Protein AF-A0A940MCJ1-F1 (afdb_monomer)

Nearest PDB structures (foldseek):
  5ffp-assembly1_B  TM=5.980E-01  e=5.847E-03  Burkholderia dolosa AU0158
  4khb-assembly4_G  TM=4.550E-01  e=3.648E-01  Thermochaetoides thermophila DSM 1495
  4khb-assembly3_E  TM=4.383E-01  e=4.389E-01  Thermochaetoides thermophila DSM 1495
  8wen-assembly2_A  TM=4.263E-01  e=2.183E+00  Bacteroides fragilis
  7c4x-assembly1_A-2  TM=3.275E-01  e=3.803E+00  Paenisporosarcina sp.

Secondary structure (DSSP, 8-state):
-HHHHHHHHHHHHHHHHHHTT--PPPSSTT--HHHHHHHHHTTTT-TT--HHHHHHHHHHEE----GGGTTEEEEEEEETTEEEEEEEE--HHHHHH-GGGTT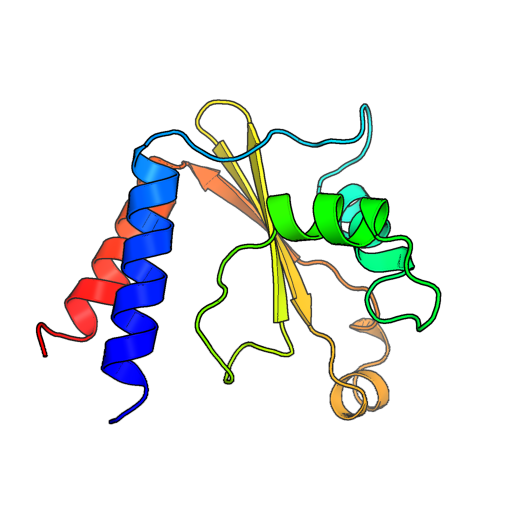--EEEEEEHHHHHHHHHHHHHHT---

Solvent-accessible surface area (backbone atoms only — not comparable to full-atom values): 7414 Å² total; per-residue (Å²): 114,89,60,57,59,53,32,34,48,44,38,45,55,51,28,54,46,48,72,73,67,55,56,55,53,78,91,53,89,94,54,53,71,60,59,46,51,53,60,52,49,72,51,65,88,45,98,79,47,50,68,67,54,54,54,56,38,59,72,31,54,44,85,78,53,49,81,92,44,65,50,44,52,34,38,45,27,29,58,88,68,32,32,42,37,35,38,32,66,61,49,73,72,57,34,71,80,37,60,84,49,61,86,42,63,51,75,47,78,46,48,47,69,59,54,35,52,50,33,51,51,54,33,57,76,70,54,90,120

pLDDT: mean 90.4, std 7.12, range [55.59, 97.62]

Organism: NCBI:txid2798581

Mean predicted aligned error: 4.51 Å

Sequence (129 aa):
MAFASQFRRDVLDTADWLRSGQGPPLPFAGLSAEATHQRLLRRAGDDDEPEADYQLRSRFRVLLWGPTTDNVTAHLFRQEERLVITLSFWRREHMLNHPGDAGAVLTVETPAKEFVGILEGIAASLGSS

Radius of gyration: 15.5 Å; Cα contacts (8 Å, |Δi|>4): 161; chains: 1; bounding box: 38×29×44 Å

Foldseek 3Di:
DVLLVLLLVQLVVLLVCLVVVDFAAQPDPPDDPLRSLCVLCVCPPPPPQPPVSVVVSVSQFGPPSDDVCPQKTWGWHDDPQKIKIKIAGHDPVVCVVVVVSVSDIDIDMDGSVVSSVVSVVSSVVSPDD

St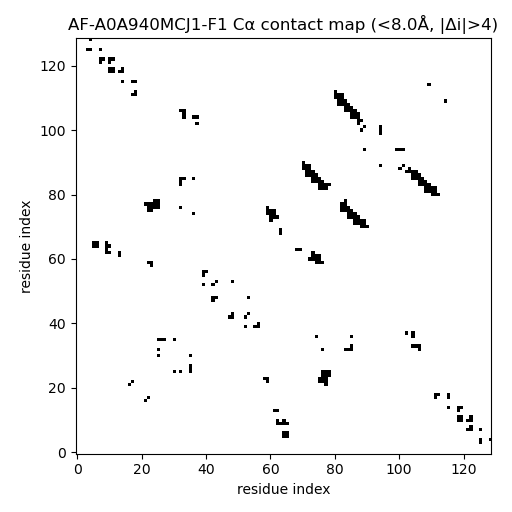ructure (mmCIF, N/CA/C/O backbone):
data_AF-A0A940MCJ1-F1
#
_entry.id   AF-A0A940MCJ1-F1
#
loop_
_atom_site.group_PDB
_atom_site.id
_atom_site.type_symbol
_atom_site.label_atom_id
_atom_site.label_alt_id
_atom_site.label_comp_id
_atom_site.label_asym_id
_atom_site.label_entity_id
_atom_site.label_seq_id
_atom_site.pdbx_PDB_ins_code
_atom_site.Cartn_x
_atom_site.Cartn_y
_atom_site.Cartn_z
_atom_site.occupancy
_atom_site.B_iso_or_equiv
_atom_site.auth_seq_id
_atom_site.auth_comp_id
_atom_site.auth_asym_id
_atom_site.auth_atom_id
_atom_site.pdbx_PDB_model_num
ATOM 1 N N . MET A 1 1 ? 2.615 3.828 25.828 1.00 55.59 1 MET A N 1
ATOM 2 C CA . MET A 1 1 ? 3.684 3.660 24.816 1.00 55.59 1 MET A CA 1
ATOM 3 C C . MET A 1 1 ? 3.558 4.785 23.801 1.00 55.59 1 MET A C 1
ATOM 5 O O . MET A 1 1 ? 2.500 4.886 23.197 1.00 55.59 1 MET A O 1
ATOM 9 N N . ALA A 1 2 ? 4.576 5.633 23.628 1.00 67.56 2 ALA A N 1
ATOM 10 C CA . ALA A 1 2 ? 4.464 6.858 22.818 1.00 67.56 2 ALA A CA 1
ATOM 11 C C . ALA A 1 2 ? 4.065 6.612 21.344 1.00 67.56 2 ALA A C 1
ATOM 13 O O . ALA A 1 2 ? 3.394 7.443 20.743 1.00 67.56 2 ALA A O 1
ATOM 14 N N . PHE A 1 3 ? 4.414 5.449 20.784 1.00 76.75 3 PHE A N 1
ATOM 15 C CA . PHE A 1 3 ? 4.159 5.125 19.376 1.00 76.75 3 PHE A CA 1
ATOM 16 C C . PHE A 1 3 ? 2.779 4.513 19.100 1.00 76.75 3 PHE A C 1
ATOM 18 O O . PHE A 1 3 ? 2.321 4.567 17.966 1.00 76.75 3 PHE A O 1
ATOM 25 N N . ALA A 1 4 ? 2.084 3.980 20.113 1.00 83.38 4 ALA A N 1
ATOM 26 C CA . ALA A 1 4 ? 0.801 3.298 19.911 1.00 83.38 4 ALA A CA 1
ATOM 27 C C . ALA A 1 4 ? -0.306 4.266 19.460 1.00 83.38 4 ALA A C 1
ATOM 29 O O . ALA A 1 4 ? -1.060 3.960 18.541 1.00 83.38 4 ALA A O 1
ATOM 30 N N . SER A 1 5 ? -0.365 5.461 20.056 1.00 87.00 5 SER A N 1
ATOM 31 C CA . SER A 1 5 ? -1.338 6.486 19.665 1.00 87.00 5 SER A CA 1
ATOM 32 C C . SER A 1 5 ? -1.074 7.035 18.261 1.00 87.00 5 SER A C 1
ATOM 34 O O . SER A 1 5 ? -2.027 7.307 17.539 1.00 87.00 5 SER A O 1
ATOM 36 N N . GLN A 1 6 ? 0.196 7.193 17.863 1.00 87.06 6 GLN A N 1
ATOM 37 C CA . GLN A 1 6 ? 0.554 7.623 16.504 1.00 87.06 6 GLN A CA 1
ATOM 38 C C . GLN A 1 6 ? 0.189 6.551 15.481 1.00 87.06 6 GLN A C 1
ATOM 40 O O . GLN A 1 6 ? -0.570 6.829 14.563 1.00 87.06 6 GLN A O 1
ATOM 45 N N . PHE A 1 7 ? 0.628 5.315 15.720 1.00 88.44 7 PHE A N 1
ATOM 46 C CA . PHE A 1 7 ? 0.308 4.169 14.878 1.00 88.44 7 PHE A CA 1
ATOM 47 C C . PHE A 1 7 ? -1.206 4.016 14.678 1.00 88.44 7 PHE A C 1
ATOM 49 O O . PHE A 1 7 ? -1.678 3.868 13.555 1.00 88.44 7 PHE A O 1
ATOM 56 N N . ARG A 1 8 ? -1.994 4.138 15.756 1.00 90.62 8 ARG A N 1
ATOM 57 C CA . ARG A 1 8 ? -3.458 4.104 15.679 1.00 90.62 8 ARG A CA 1
ATOM 58 C C . ARG A 1 8 ? -4.023 5.191 14.761 1.00 90.62 8 ARG A C 1
ATOM 60 O O . ARG A 1 8 ? -4.937 4.899 13.995 1.00 90.62 8 ARG A O 1
ATOM 67 N N . ARG A 1 9 ? -3.526 6.429 14.861 1.00 90.94 9 ARG A N 1
ATOM 68 C CA . ARG A 1 9 ? -3.956 7.530 13.983 1.00 90.94 9 ARG A CA 1
ATOM 69 C C . ARG A 1 9 ? -3.629 7.224 12.527 1.00 90.94 9 ARG A C 1
ATOM 71 O O . ARG A 1 9 ? -4.536 7.259 11.711 1.00 90.94 9 ARG A O 1
ATOM 78 N N . ASP A 1 10 ? -2.401 6.806 12.231 1.00 90.75 10 ASP A N 1
ATOM 79 C CA . ASP A 1 10 ? -1.977 6.519 10.854 1.00 90.75 10 ASP A CA 1
ATOM 80 C C . ASP A 1 10 ? -2.786 5.368 10.223 1.00 90.75 10 ASP A C 1
ATOM 82 O O . ASP A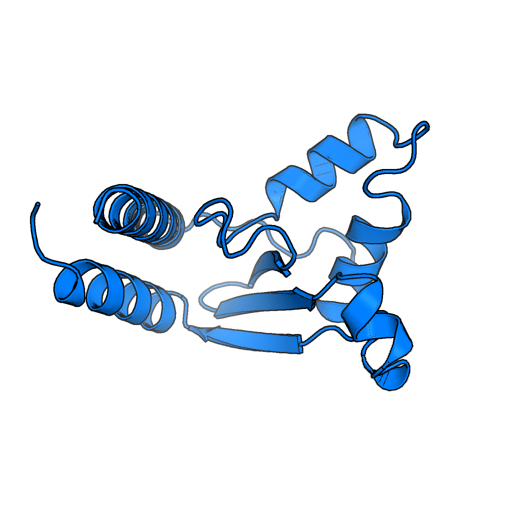 1 10 ? -3.110 5.384 9.031 1.00 90.75 10 ASP A O 1
ATOM 86 N N . VAL A 1 11 ? -3.155 4.365 11.029 1.00 93.06 11 VAL A N 1
ATOM 87 C CA . VAL A 1 11 ? -4.053 3.275 10.617 1.00 93.06 11 VAL A CA 1
ATOM 88 C C . VAL A 1 11 ? -5.458 3.798 10.304 1.00 93.06 11 VAL A C 1
ATOM 90 O O . VAL A 1 11 ? -6.019 3.429 9.271 1.00 93.06 11 VAL A O 1
ATOM 93 N N . LEU A 1 12 ? -6.023 4.661 11.156 1.00 94.25 12 LEU A N 1
ATOM 94 C CA . LEU A 1 12 ? -7.345 5.257 10.931 1.00 94.25 12 LEU A CA 1
ATOM 95 C C . LEU A 1 12 ? -7.361 6.181 9.711 1.00 94.25 12 LEU A C 1
ATOM 97 O O . LEU A 1 12 ? -8.265 6.061 8.891 1.00 94.25 12 LEU A O 1
ATOM 101 N N . ASP A 1 13 ? -6.338 7.015 9.533 1.00 92.81 13 ASP A N 1
ATOM 102 C CA . ASP A 1 13 ? -6.209 7.896 8.368 1.00 92.81 13 ASP A CA 1
ATOM 103 C C . ASP A 1 13 ? -6.151 7.076 7.069 1.00 92.81 13 ASP A C 1
ATOM 105 O O . ASP A 1 13 ? -6.809 7.400 6.076 1.00 92.81 13 ASP A O 1
ATOM 109 N N . THR A 1 14 ? -5.428 5.948 7.091 1.00 93.06 14 THR A N 1
ATOM 110 C CA . THR A 1 14 ? -5.403 4.996 5.970 1.00 93.06 14 THR A CA 1
ATOM 111 C C . THR A 1 14 ? -6.795 4.404 5.710 1.00 93.06 14 THR A C 1
ATOM 113 O O . THR A 1 14 ? -7.222 4.310 4.556 1.00 93.06 14 THR A O 1
ATOM 116 N N . ALA A 1 15 ? -7.519 4.006 6.762 1.00 94.81 15 ALA A N 1
ATOM 117 C CA . ALA A 1 15 ? -8.856 3.426 6.646 1.00 94.81 15 ALA A CA 1
ATOM 118 C C . ALA A 1 15 ? -9.876 4.431 6.088 1.00 94.81 15 ALA A C 1
ATOM 120 O O . ALA A 1 15 ? -10.643 4.089 5.187 1.00 94.81 15 ALA A O 1
ATOM 121 N N . ASP A 1 16 ? -9.855 5.671 6.575 1.00 94.69 16 ASP A N 1
ATOM 122 C CA . ASP A 1 16 ? -10.744 6.748 6.138 1.00 94.69 16 ASP A CA 1
ATOM 123 C C . ASP A 1 16 ? -10.498 7.111 4.671 1.00 94.69 16 ASP A C 1
ATOM 125 O O . ASP A 1 16 ? -11.446 7.214 3.883 1.00 94.69 16 ASP A O 1
ATOM 129 N N . TRP A 1 17 ? -9.225 7.208 4.271 1.00 93.06 17 TRP A N 1
ATOM 130 C CA . TRP A 1 17 ? -8.841 7.410 2.877 1.00 93.06 17 TRP A CA 1
ATOM 131 C C . TRP A 1 17 ? -9.410 6.304 1.978 1.00 93.06 17 TRP A C 1
ATOM 133 O O . TRP A 1 17 ? -10.103 6.595 1.000 1.00 93.06 17 TRP A O 1
ATOM 143 N N . LEU A 1 18 ? -9.239 5.033 2.347 1.00 93.00 18 LEU A N 1
ATOM 144 C CA . LEU A 1 18 ? -9.775 3.908 1.575 1.00 93.00 18 LEU A CA 1
ATOM 145 C C . LEU A 1 18 ? -11.304 3.861 1.548 1.00 93.00 18 LEU A C 1
ATOM 147 O O . LEU A 1 18 ? -11.882 3.548 0.502 1.00 93.00 18 LEU A O 1
ATOM 151 N N . ARG A 1 19 ? -11.962 4.179 2.668 1.00 93.62 19 ARG A N 1
ATOM 152 C CA . ARG A 1 19 ? -13.428 4.202 2.779 1.00 93.62 19 ARG A CA 1
ATOM 153 C C . ARG A 1 19 ? -14.043 5.271 1.880 1.00 93.62 19 ARG A C 1
ATOM 155 O O . ARG A 1 19 ? -15.121 5.056 1.338 1.00 93.62 19 ARG A O 1
ATOM 162 N N . SER A 1 20 ? -13.338 6.381 1.665 1.00 92.25 20 SER A N 1
ATOM 163 C CA . SER A 1 20 ? -13.759 7.440 0.738 1.00 92.25 20 SER A CA 1
ATOM 164 C C . SER A 1 20 ? -13.641 7.064 -0.751 1.00 92.25 20 SER A C 1
ATOM 166 O O . SER A 1 20 ? -13.907 7.892 -1.619 1.00 92.25 20 SER A O 1
ATOM 168 N N . GLY A 1 21 ? -13.245 5.823 -1.064 1.00 89.38 21 GLY A N 1
ATOM 169 C CA . GLY A 1 21 ? -13.078 5.335 -2.435 1.00 89.38 21 GLY A CA 1
ATOM 170 C C . GLY A 1 21 ? -11.765 5.767 -3.087 1.00 89.38 21 GLY A C 1
ATOM 171 O O . GLY A 1 21 ? -11.550 5.493 -4.265 1.00 89.38 21 GLY A O 1
ATOM 172 N N . GLN A 1 22 ? -10.871 6.415 -2.335 1.00 88.50 22 GLN A N 1
ATOM 173 C CA . GLN A 1 22 ? -9.554 6.785 -2.834 1.00 88.50 22 GLN A CA 1
ATOM 174 C C . GLN A 1 22 ? -8.668 5.547 -3.036 1.00 88.50 22 GLN A C 1
ATOM 176 O O . GLN A 1 22 ? -8.937 4.447 -2.533 1.00 88.50 22 GLN A O 1
ATOM 181 N N . GLY A 1 23 ? -7.623 5.739 -3.835 1.00 87.25 23 GLY A N 1
ATOM 182 C CA . GLY A 1 23 ? -6.773 4.674 -4.352 1.00 87.25 23 GLY A CA 1
ATOM 183 C C . GLY A 1 23 ? -6.596 4.842 -5.855 1.00 87.25 23 GLY A C 1
ATOM 184 O O . GLY A 1 23 ? -7.542 4.591 -6.599 1.00 87.25 23 GLY A O 1
ATOM 185 N N . PRO A 1 24 ? -5.432 5.299 -6.334 1.00 91.62 24 PRO A N 1
ATOM 186 C CA . PRO A 1 24 ? -5.196 5.387 -7.767 1.00 91.62 24 PRO A CA 1
ATOM 187 C C . PRO A 1 24 ? -5.136 3.982 -8.404 1.00 91.62 24 PRO A C 1
ATOM 189 O O . PRO A 1 24 ? -4.676 3.029 -7.763 1.00 91.62 24 PRO A O 1
ATOM 192 N N . PRO A 1 25 ? -5.580 3.827 -9.665 1.00 94.38 25 PRO A N 1
ATOM 193 C CA . PRO A 1 25 ? -5.379 2.593 -10.415 1.00 94.38 25 PRO A CA 1
ATOM 194 C C . PRO A 1 25 ? -3.903 2.416 -10.777 1.00 94.38 25 PRO A C 1
ATOM 196 O O . PRO A 1 25 ? -3.099 3.338 -10.632 1.00 94.38 25 PRO A O 1
ATOM 199 N N . LEU A 1 26 ? -3.541 1.239 -11.294 1.00 94.38 26 LEU A N 1
ATOM 200 C CA . LEU A 1 26 ? -2.187 0.999 -11.795 1.00 94.38 26 LEU A CA 1
ATOM 201 C C . LEU A 1 26 ? -1.788 2.079 -12.827 1.00 94.38 26 LEU A C 1
ATOM 203 O O . LEU A 1 26 ? -2.510 2.280 -13.805 1.00 94.38 26 LEU A O 1
ATOM 207 N N . PRO A 1 27 ? -0.641 2.762 -12.645 1.00 94.12 27 PRO A N 1
ATOM 208 C CA . PRO A 1 27 ? -0.230 3.872 -13.506 1.00 94.12 27 PRO A CA 1
ATOM 209 C C . PRO A 1 27 ? 0.344 3.425 -14.856 1.00 94.12 27 PRO A C 1
ATOM 211 O O . PRO A 1 27 ? 0.496 4.247 -15.758 1.00 94.12 27 PRO A O 1
ATOM 214 N N . PHE A 1 28 ? 0.701 2.147 -15.007 1.00 93.38 28 PHE A N 1
ATOM 215 C CA . PHE A 1 28 ? 1.362 1.628 -16.201 1.00 93.38 28 PHE A CA 1
ATOM 216 C C . PHE A 1 28 ? 0.512 0.539 -16.850 1.00 93.38 28 PHE A C 1
ATOM 218 O O . PHE A 1 28 ? 0.331 -0.543 -16.293 1.00 93.38 28 PHE A O 1
ATOM 225 N N . ALA A 1 29 ? 0.015 0.817 -18.053 1.00 92.19 29 ALA A N 1
ATOM 226 C CA . ALA A 1 29 ? -0.766 -0.146 -18.817 1.00 92.19 29 ALA A CA 1
ATOM 227 C C . ALA A 1 29 ? 0.035 -1.436 -19.078 1.00 92.19 29 ALA A C 1
ATOM 229 O O . ALA A 1 29 ? 1.200 -1.386 -19.474 1.00 92.19 29 ALA A O 1
ATOM 230 N N . GLY A 1 30 ? -0.606 -2.588 -18.860 1.00 92.50 30 GLY A N 1
ATOM 231 C CA . GLY A 1 30 ? -0.040 -3.913 -19.137 1.00 92.50 30 GLY A CA 1
ATOM 232 C C . GLY A 1 30 ? 0.987 -4.425 -18.122 1.00 92.50 30 GLY A C 1
ATOM 233 O O . GLY A 1 30 ? 1.446 -5.555 -18.270 1.00 92.50 30 GLY A O 1
ATOM 234 N N . LEU A 1 31 ? 1.346 -3.646 -17.095 1.00 95.94 31 LEU A N 1
ATOM 235 C CA . LEU A 1 31 ? 2.208 -4.132 -16.017 1.00 95.94 31 LEU A CA 1
ATOM 236 C C . LEU A 1 31 ? 1.392 -4.784 -14.901 1.00 95.94 31 LEU A C 1
ATOM 238 O O . LEU A 1 31 ? 0.323 -4.300 -14.530 1.00 95.94 31 LEU A O 1
ATOM 242 N N . SER A 1 32 ? 1.944 -5.849 -14.315 1.00 95.81 32 SER A N 1
ATOM 243 C CA . SER A 1 32 ? 1.455 -6.379 -13.041 1.00 95.81 32 SER A CA 1
ATOM 244 C C . SER A 1 32 ? 1.697 -5.376 -11.904 1.00 95.81 32 SER A C 1
ATOM 246 O O . SER A 1 32 ? 2.481 -4.426 -12.035 1.00 95.81 32 SER A O 1
ATOM 248 N N . ALA A 1 33 ? 1.044 -5.589 -10.761 1.00 96.31 33 ALA A N 1
ATOM 249 C CA . ALA A 1 33 ? 1.276 -4.775 -9.570 1.00 96.31 33 ALA A CA 1
ATOM 250 C C . ALA A 1 33 ? 2.722 -4.900 -9.063 1.00 96.31 33 ALA A C 1
ATOM 252 O O . ALA A 1 33 ? 3.338 -3.892 -8.727 1.00 96.31 33 ALA A O 1
ATOM 253 N N . GLU A 1 34 ? 3.295 -6.103 -9.101 1.00 96.81 34 GLU A N 1
ATOM 254 C CA . GLU A 1 34 ? 4.706 -6.348 -8.782 1.00 96.81 34 GLU A CA 1
ATOM 255 C C . GLU A 1 34 ? 5.654 -5.577 -9.712 1.00 96.81 34 GLU A C 1
ATOM 257 O O . GLU A 1 34 ? 6.506 -4.820 -9.244 1.00 96.81 34 GLU A O 1
ATOM 262 N N . ALA A 1 35 ? 5.476 -5.693 -11.032 1.00 96.31 35 ALA A N 1
ATOM 263 C CA . ALA A 1 35 ? 6.320 -4.985 -11.994 1.00 96.31 35 ALA A CA 1
ATOM 264 C C . ALA A 1 35 ? 6.168 -3.460 -11.864 1.00 96.31 35 ALA A C 1
ATOM 266 O O . ALA A 1 35 ? 7.133 -2.708 -12.017 1.00 96.31 35 ALA A O 1
ATOM 267 N N . THR A 1 36 ? 4.958 -2.995 -11.544 1.00 96.56 36 THR A N 1
ATOM 268 C CA . THR A 1 36 ? 4.688 -1.591 -11.221 1.00 96.56 36 THR A CA 1
ATOM 269 C C . THR A 1 36 ? 5.437 -1.158 -9.965 1.00 96.56 36 THR A 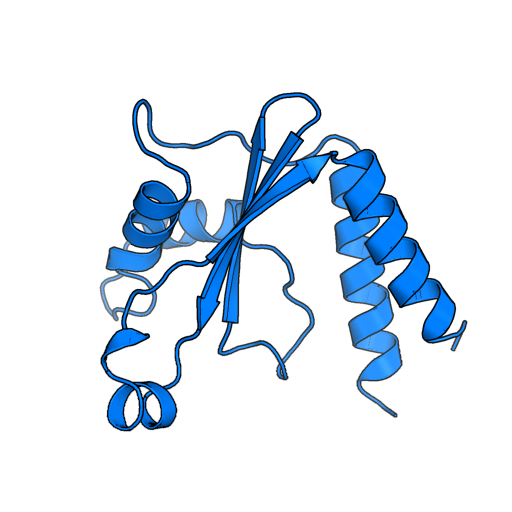C 1
ATOM 271 O O . THR A 1 36 ? 6.096 -0.122 -9.992 1.00 96.56 36 THR A O 1
ATOM 274 N N . HIS A 1 37 ? 5.392 -1.949 -8.891 1.00 96.19 37 HIS A N 1
ATOM 275 C CA . HIS A 1 37 ? 6.104 -1.678 -7.644 1.00 96.19 37 HIS A CA 1
ATOM 276 C C . HIS A 1 37 ? 7.612 -1.538 -7.881 1.00 96.19 37 HIS A C 1
ATOM 278 O O . HIS A 1 37 ? 8.211 -0.537 -7.492 1.00 96.19 37 HIS A O 1
ATOM 284 N N . GLN A 1 38 ? 8.217 -2.499 -8.584 1.00 94.69 38 GLN A N 1
ATOM 285 C CA . GLN A 1 38 ? 9.639 -2.458 -8.938 1.00 94.69 38 GLN A CA 1
ATOM 286 C C . GLN A 1 38 ? 9.974 -1.243 -9.809 1.00 94.69 38 GLN A C 1
ATOM 288 O O . GLN A 1 38 ? 11.009 -0.603 -9.627 1.00 94.69 38 GLN A O 1
ATOM 293 N N . ARG A 1 39 ? 9.092 -0.885 -10.751 1.00 94.44 39 ARG A N 1
ATOM 294 C CA . ARG A 1 39 ? 9.278 0.297 -11.595 1.00 94.44 39 ARG A CA 1
ATOM 295 C C . ARG A 1 39 ? 9.226 1.595 -10.793 1.00 94.44 39 ARG A C 1
ATOM 297 O O . ARG A 1 39 ? 10.060 2.458 -11.044 1.00 94.44 39 ARG A O 1
ATOM 304 N N . LEU A 1 40 ? 8.294 1.723 -9.847 1.00 93.56 40 LEU A N 1
ATOM 305 C CA . LEU A 1 40 ? 8.206 2.883 -8.953 1.00 93.56 40 LEU A CA 1
ATOM 306 C C . LEU A 1 40 ? 9.448 3.008 -8.062 1.00 93.56 40 LEU A C 1
ATOM 308 O O . LEU A 1 40 ? 9.855 4.120 -7.753 1.00 93.56 40 LEU A O 1
ATOM 312 N N . LEU A 1 41 ? 10.068 1.888 -7.676 1.00 91.56 41 LEU A N 1
ATOM 313 C CA . LEU A 1 41 ? 11.257 1.875 -6.819 1.00 91.56 41 LEU A CA 1
ATOM 314 C C . LEU A 1 41 ? 12.594 2.022 -7.547 1.00 91.56 41 LEU A C 1
ATOM 316 O O . LEU A 1 41 ? 13.608 2.210 -6.885 1.00 91.56 41 LEU A O 1
ATOM 320 N N . ARG A 1 42 ? 12.627 1.948 -8.882 1.00 87.31 42 ARG A N 1
ATOM 321 C CA . ARG A 1 42 ? 13.879 1.821 -9.649 1.00 87.31 42 ARG A CA 1
ATOM 322 C C . ARG A 1 42 ? 14.934 2.892 -9.339 1.00 87.31 42 ARG A C 1
ATOM 324 O O . ARG A 1 42 ? 16.112 2.584 -9.452 1.00 87.31 42 ARG A O 1
ATOM 331 N N . ARG A 1 43 ? 14.507 4.116 -9.019 1.00 81.12 43 ARG A N 1
ATOM 332 C CA . ARG A 1 43 ? 15.372 5.270 -8.704 1.00 81.12 43 ARG A CA 1
ATOM 333 C C . ARG A 1 43 ? 15.130 5.837 -7.306 1.00 81.12 43 ARG A C 1
ATOM 335 O O . ARG A 1 43 ? 15.523 6.958 -7.011 1.00 81.12 43 ARG A O 1
ATOM 342 N N . ALA A 1 44 ? 14.387 5.113 -6.472 1.00 84.25 44 ALA A N 1
ATOM 343 C CA . ALA A 1 44 ? 13.969 5.637 -5.182 1.00 84.25 44 ALA A CA 1
ATOM 344 C C . ALA A 1 44 ? 15.185 5.809 -4.263 1.00 84.25 44 ALA A C 1
ATOM 346 O O . ALA A 1 44 ? 15.840 4.825 -3.924 1.00 84.25 44 ALA A O 1
ATOM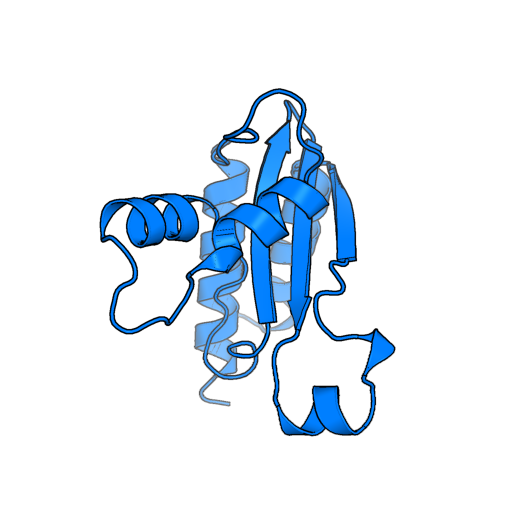 347 N N . GLY A 1 45 ? 15.438 7.044 -3.823 1.00 78.81 45 GLY A N 1
ATOM 348 C CA . GLY A 1 45 ? 16.562 7.353 -2.935 1.00 78.81 45 GLY A CA 1
ATOM 349 C C . GLY A 1 45 ? 17.919 7.504 -3.629 1.00 78.81 45 GLY A C 1
ATOM 350 O O . GLY A 1 45 ? 18.921 7.615 -2.926 1.00 78.81 45 GLY A O 1
ATOM 351 N N . ASP A 1 46 ? 17.956 7.531 -4.964 1.00 85.19 46 ASP A N 1
ATOM 352 C CA . ASP A 1 46 ? 19.136 7.981 -5.706 1.00 85.19 46 ASP A CA 1
ATOM 353 C C . ASP A 1 46 ? 19.260 9.513 -5.591 1.00 85.19 46 ASP A C 1
ATOM 355 O O . ASP A 1 46 ? 18.253 10.219 -5.664 1.00 85.19 46 ASP A O 1
ATOM 359 N N . ASP A 1 47 ? 20.483 10.045 -5.479 1.00 82.12 47 ASP A N 1
ATOM 360 C CA . ASP A 1 47 ? 20.724 11.503 -5.396 1.00 82.12 47 ASP A CA 1
ATOM 361 C C . ASP A 1 47 ? 20.195 12.267 -6.630 1.00 82.12 47 ASP A C 1
ATOM 363 O O . ASP A 1 47 ? 19.860 13.448 -6.542 1.00 82.12 47 ASP A O 1
ATOM 367 N N . ASP A 1 48 ? 20.073 11.571 -7.765 1.00 87.19 48 ASP A N 1
ATOM 368 C CA . ASP A 1 48 ? 19.546 12.081 -9.032 1.00 87.19 48 ASP A CA 1
ATOM 369 C C . ASP A 1 48 ? 18.086 11.633 -9.305 1.00 87.19 48 ASP A C 1
ATOM 371 O O . ASP A 1 48 ? 17.649 11.651 -10.462 1.00 87.19 48 ASP A O 1
ATOM 375 N N . GLU A 1 49 ? 17.315 11.194 -8.291 1.00 89.06 49 GLU A N 1
ATOM 376 C CA . GLU A 1 49 ? 15.884 10.859 -8.450 1.00 89.06 49 GLU A CA 1
ATOM 377 C C . GLU A 1 49 ? 15.131 12.081 -9.016 1.00 89.06 49 GLU A C 1
ATOM 379 O O . GLU A 1 49 ? 15.062 13.127 -8.365 1.00 89.06 49 GLU A O 1
ATOM 384 N N . PRO A 1 50 ? 14.534 11.993 -10.223 1.00 90.56 50 PRO A N 1
ATOM 385 C CA . PRO A 1 50 ? 13.740 13.094 -10.745 1.00 90.56 50 PRO A CA 1
ATOM 386 C C . PRO A 1 50 ? 12.544 13.369 -9.830 1.00 90.56 50 PRO A C 1
ATOM 388 O O . PRO A 1 50 ? 11.819 12.447 -9.462 1.00 90.56 50 PRO A O 1
ATOM 391 N N . GLU A 1 51 ? 12.253 14.641 -9.557 1.00 89.88 51 GLU A N 1
ATOM 392 C CA . GLU A 1 51 ? 11.103 15.043 -8.727 1.00 89.88 51 GLU A CA 1
ATOM 393 C C . GLU A 1 51 ? 9.778 14.422 -9.213 1.00 89.88 51 GLU A C 1
ATOM 395 O O . GLU A 1 51 ? 8.931 14.021 -8.419 1.00 89.88 51 GLU A O 1
ATOM 400 N N . ALA A 1 52 ? 9.605 14.271 -10.530 1.00 90.44 52 ALA A N 1
ATOM 401 C CA . ALA A 1 52 ? 8.432 13.615 -11.105 1.00 90.44 52 ALA A CA 1
ATOM 402 C C . ALA A 1 52 ? 8.316 12.128 -10.711 1.00 90.44 52 ALA A C 1
ATOM 404 O O . ALA A 1 52 ? 7.203 11.644 -10.487 1.00 90.44 52 ALA A O 1
ATOM 405 N N . ASP A 1 53 ? 9.442 11.416 -10.600 1.00 89.44 53 ASP A N 1
ATOM 406 C CA . ASP A 1 53 ? 9.484 10.012 -10.180 1.00 89.44 53 ASP A CA 1
ATOM 407 C C . ASP A 1 53 ? 9.146 9.908 -8.680 1.00 89.44 53 ASP A C 1
ATOM 409 O O . ASP A 1 53 ? 8.291 9.100 -8.298 1.00 89.44 53 ASP A O 1
ATOM 413 N N . TYR A 1 54 ? 9.703 10.804 -7.852 1.00 89.94 54 TYR A N 1
ATOM 414 C CA . TYR A 1 54 ? 9.374 10.915 -6.425 1.00 89.94 54 TYR A CA 1
ATOM 415 C C . TYR A 1 54 ? 7.881 11.189 -6.196 1.00 89.94 54 TYR A C 1
ATOM 417 O O . TYR A 1 54 ? 7.223 10.506 -5.401 1.00 89.94 54 TYR A O 1
ATOM 425 N N . GLN A 1 55 ? 7.320 12.171 -6.908 1.00 91.69 55 GLN A N 1
ATOM 426 C CA . GLN A 1 55 ? 5.906 12.529 -6.810 1.00 91.69 55 GLN A CA 1
ATOM 427 C C . GLN A 1 55 ? 5.010 11.381 -7.257 1.00 91.69 55 GLN A C 1
ATOM 429 O O . GLN A 1 55 ? 4.027 11.072 -6.581 1.00 91.69 55 GLN A O 1
ATOM 434 N N . LEU A 1 56 ? 5.345 10.724 -8.371 1.00 91.38 56 LEU A N 1
ATOM 435 C CA . LEU A 1 56 ? 4.588 9.577 -8.852 1.00 91.38 56 LEU A CA 1
ATOM 436 C C . LEU A 1 56 ? 4.573 8.471 -7.798 1.00 91.38 56 LEU A C 1
ATOM 438 O O . LEU A 1 56 ? 3.493 8.040 -7.406 1.00 91.38 56 LEU A O 1
ATOM 442 N N . ARG A 1 57 ? 5.742 8.062 -7.293 1.00 91.75 57 ARG A N 1
ATOM 443 C CA . ARG A 1 57 ? 5.880 7.041 -6.245 1.00 91.75 57 ARG A CA 1
ATOM 444 C C . ARG A 1 57 ? 5.090 7.398 -4.989 1.00 91.75 57 ARG A C 1
ATOM 446 O O . ARG A 1 57 ? 4.331 6.572 -4.486 1.00 91.75 57 ARG A O 1
ATOM 453 N N . SER A 1 58 ? 5.213 8.635 -4.515 1.00 90.56 58 SER A N 1
ATOM 454 C CA . SER A 1 58 ? 4.565 9.107 -3.286 1.00 90.56 58 SER A CA 1
ATOM 455 C C . SER A 1 58 ? 3.039 9.014 -3.330 1.00 90.56 58 SER A C 1
ATOM 457 O O . SER A 1 58 ? 2.426 8.749 -2.301 1.00 90.56 58 SER A O 1
ATOM 459 N N . ARG A 1 59 ? 2.417 9.137 -4.512 1.00 92.00 59 ARG A N 1
ATOM 460 C CA . ARG A 1 59 ? 0.956 8.996 -4.683 1.00 92.00 59 ARG A CA 1
ATOM 461 C C . ARG A 1 59 ? 0.433 7.585 -4.422 1.00 92.00 59 ARG A C 1
ATOM 463 O O . ARG A 1 59 ? -0.745 7.436 -4.111 1.00 92.00 59 ARG A O 1
ATOM 470 N N . PHE A 1 60 ? 1.278 6.570 -4.582 1.00 94.00 60 PHE A N 1
ATOM 471 C CA . PHE A 1 60 ? 0.904 5.168 -4.380 1.00 94.00 60 PHE A CA 1
ATOM 472 C C . PHE A 1 60 ? 1.326 4.636 -3.013 1.00 94.00 60 PHE A C 1
ATOM 474 O O . PHE A 1 60 ? 0.916 3.533 -2.654 1.00 94.00 60 PHE A O 1
ATOM 481 N N . ARG A 1 61 ? 2.161 5.372 -2.265 1.00 91.94 61 ARG A N 1
ATOM 482 C CA . ARG A 1 61 ? 2.649 4.928 -0.957 1.00 91.94 61 ARG A CA 1
ATOM 483 C C . ARG A 1 61 ? 1.498 4.815 0.035 1.00 91.94 61 ARG A C 1
ATOM 485 O O . ARG A 1 61 ? 0.653 5.697 0.134 1.00 91.94 61 ARG A O 1
ATOM 492 N N . VAL A 1 62 ? 1.513 3.735 0.804 1.00 91.88 62 VAL A N 1
ATOM 493 C CA . VAL A 1 62 ? 0.522 3.440 1.842 1.00 91.88 62 VAL A CA 1
ATOM 494 C C . VAL A 1 62 ? 1.213 2.798 3.047 1.00 91.88 62 VAL A C 1
ATOM 496 O O . VAL A 1 62 ? 2.404 2.498 2.988 1.00 91.88 62 VAL A O 1
ATOM 499 N N . LEU A 1 63 ? 0.469 2.573 4.133 1.00 89.44 63 LEU A N 1
ATOM 500 C CA . LEU A 1 63 ? 0.947 1.911 5.354 1.00 89.44 63 LEU A CA 1
ATOM 501 C C . LEU A 1 63 ? 2.160 2.625 5.973 1.00 89.44 63 LEU A C 1
ATOM 503 O O . LEU A 1 63 ? 3.092 2.003 6.479 1.00 89.44 63 LEU A O 1
ATOM 507 N N . LEU A 1 64 ? 2.146 3.960 5.916 1.00 86.75 64 LEU A N 1
ATOM 508 C CA . LEU A 1 64 ? 3.188 4.832 6.458 1.00 86.75 64 LEU A CA 1
ATOM 509 C C . LEU A 1 64 ? 3.027 4.995 7.968 1.00 86.75 64 LEU A C 1
ATOM 511 O O . LEU A 1 64 ? 2.829 6.094 8.469 1.00 86.75 64 LEU A O 1
ATOM 515 N N . TRP A 1 65 ? 3.085 3.886 8.696 1.00 85.06 65 TRP A N 1
ATOM 516 C CA . TRP A 1 65 ? 2.703 3.824 10.106 1.00 85.06 65 TRP A CA 1
ATOM 517 C C . TRP A 1 65 ? 3.851 4.132 11.079 1.00 85.06 65 TRP A C 1
ATOM 519 O O . TRP A 1 65 ? 3.898 3.633 12.206 1.00 85.06 65 TRP A O 1
ATOM 529 N N . GLY A 1 66 ? 4.793 4.961 10.632 1.00 80.44 66 GLY A N 1
ATOM 530 C CA . GLY A 1 66 ? 5.902 5.452 11.43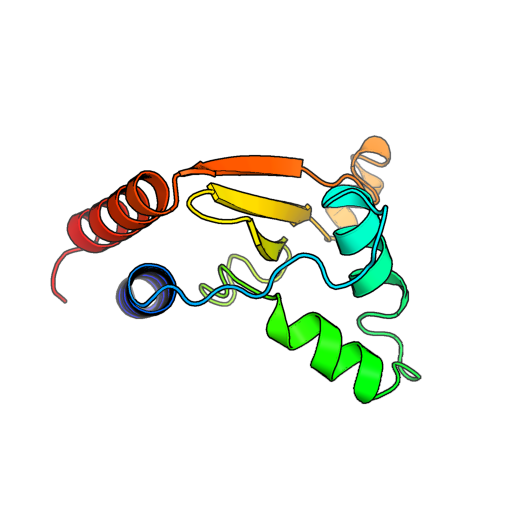8 1.00 80.44 66 GLY A CA 1
ATOM 531 C C . GLY A 1 66 ? 7.221 4.676 11.292 1.00 80.44 66 GLY A C 1
ATOM 532 O O . GLY A 1 66 ? 7.401 3.869 10.379 1.00 80.44 66 GLY A O 1
ATOM 533 N N . PRO A 1 67 ? 8.191 4.954 12.182 1.00 77.94 67 PRO A N 1
ATOM 534 C CA . PRO A 1 67 ? 9.593 4.573 12.000 1.00 77.94 67 PRO A CA 1
ATOM 535 C C . PRO A 1 67 ? 9.855 3.073 12.132 1.00 77.94 67 PRO A C 1
ATOM 537 O O . PRO A 1 67 ? 10.870 2.589 11.659 1.00 77.94 67 PRO A O 1
ATOM 540 N N . THR A 1 68 ? 8.964 2.307 12.761 1.00 73.81 68 THR A N 1
ATOM 541 C CA . THR A 1 68 ? 9.140 0.852 12.890 1.00 73.81 68 THR A CA 1
ATOM 542 C C . THR A 1 68 ? 8.904 0.094 11.585 1.00 73.81 68 THR A C 1
ATOM 544 O O . THR A 1 68 ? 9.278 -1.071 11.489 1.00 73.81 68 THR A O 1
ATOM 547 N N . THR A 1 69 ? 8.283 0.733 10.592 1.00 77.44 69 THR A N 1
ATOM 548 C CA . THR A 1 69 ? 7.993 0.154 9.272 1.00 77.44 69 THR A CA 1
ATOM 549 C C . THR A 1 69 ? 8.703 0.907 8.146 1.00 77.44 69 THR A C 1
ATOM 551 O O . THR A 1 69 ? 8.322 0.776 6.990 1.00 77.44 69 THR A O 1
ATOM 554 N N . ASP A 1 70 ? 9.730 1.699 8.458 1.00 81.44 70 ASP A N 1
ATOM 555 C CA .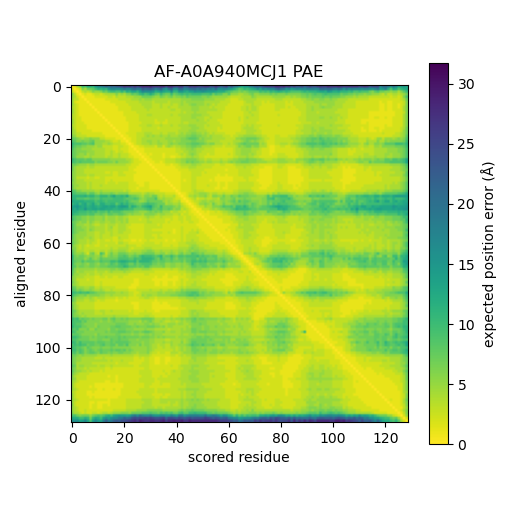 ASP A 1 70 ? 10.476 2.499 7.479 1.00 81.44 70 ASP A CA 1
ATOM 556 C C . ASP A 1 70 ? 11.197 1.640 6.423 1.00 81.44 70 ASP A C 1
ATOM 558 O O . ASP A 1 70 ? 11.204 1.982 5.243 1.00 81.44 70 ASP A O 1
ATOM 562 N N . ASN A 1 71 ? 11.701 0.475 6.831 1.00 88.31 71 ASN A N 1
ATOM 563 C CA . ASN A 1 71 ? 12.344 -0.530 5.984 1.00 88.31 71 ASN A CA 1
ATOM 564 C C . ASN A 1 71 ? 11.339 -1.342 5.138 1.00 88.31 71 ASN A C 1
ATOM 566 O O . ASN A 1 71 ? 11.729 -2.282 4.448 1.00 88.31 71 ASN A O 1
ATOM 570 N N . VAL A 1 72 ? 10.040 -1.028 5.196 1.00 91.31 72 VAL A N 1
ATOM 571 C CA . VAL A 1 72 ? 9.008 -1.622 4.339 1.00 91.31 72 VAL A CA 1
ATOM 572 C C . VAL A 1 72 ? 8.479 -0.544 3.408 1.00 91.31 72 VAL A C 1
ATOM 574 O O . VAL A 1 72 ? 7.966 0.484 3.845 1.00 91.31 72 VAL A O 1
ATOM 577 N N . THR A 1 73 ? 8.554 -0.791 2.103 1.00 93.19 73 THR A N 1
ATOM 578 C CA . THR A 1 73 ? 7.807 0.015 1.140 1.00 93.19 73 THR A CA 1
ATOM 579 C C . THR A 1 73 ? 6.532 -0.712 0.771 1.00 93.19 73 THR A C 1
ATOM 581 O O . THR A 1 73 ? 6.583 -1.836 0.275 1.00 93.19 73 THR A O 1
ATOM 584 N N . ALA A 1 74 ? 5.392 -0.052 0.970 1.00 95.00 74 ALA A N 1
ATOM 585 C CA . ALA A 1 74 ? 4.106 -0.533 0.501 1.00 95.00 74 ALA A CA 1
ATOM 586 C C . ALA A 1 74 ? 3.506 0.421 -0.539 1.00 95.00 74 ALA A C 1
ATOM 588 O O . ALA A 1 74 ? 3.460 1.636 -0.322 1.00 95.00 74 ALA A O 1
ATOM 589 N N . HIS A 1 75 ? 3.027 -0.140 -1.649 1.00 96.25 75 HIS A N 1
ATOM 590 C CA . HIS A 1 75 ? 2.204 0.577 -2.621 1.00 96.25 75 HIS A CA 1
ATOM 591 C C . HIS A 1 75 ? 0.813 -0.042 -2.693 1.00 96.25 75 HIS A C 1
ATOM 593 O O . HIS A 1 75 ? 0.675 -1.265 -2.621 1.00 96.25 75 HIS A O 1
ATOM 599 N N . LEU A 1 76 ? -0.203 0.800 -2.867 1.00 96.88 76 LEU A N 1
ATOM 600 C CA . LEU A 1 76 ? -1.589 0.379 -3.022 1.00 96.88 76 LEU A CA 1
ATOM 601 C C . LEU A 1 76 ? -2.142 0.847 -4.361 1.00 96.88 76 LEU A C 1
ATOM 603 O O . LEU A 1 76 ? -2.013 2.013 -4.733 1.00 96.88 76 LEU A O 1
ATOM 607 N N . PHE A 1 77 ? -2.815 -0.070 -5.042 1.00 96.06 77 PHE A N 1
ATOM 608 C CA . PHE A 1 77 ? -3.529 0.179 -6.283 1.00 96.06 77 PHE A CA 1
ATOM 609 C C . PHE A 1 77 ? -4.986 -0.226 -6.098 1.00 96.06 77 PHE A C 1
ATOM 611 O O . PHE A 1 77 ? -5.268 -1.290 -5.546 1.00 96.06 77 PHE A O 1
ATOM 618 N N . ARG A 1 78 ? -5.919 0.597 -6.570 1.00 95.00 78 ARG A N 1
ATOM 619 C CA . ARG A 1 78 ? -7.344 0.254 -6.558 1.00 95.00 78 ARG A CA 1
ATOM 620 C C . ARG A 1 78 ? -7.785 -0.193 -7.945 1.00 95.00 78 ARG A C 1
ATOM 622 O O . ARG A 1 78 ? -7.568 0.508 -8.930 1.00 95.00 78 ARG A O 1
ATOM 629 N N . GLN A 1 79 ? -8.419 -1.355 -8.007 1.00 91.50 79 GLN A N 1
ATOM 630 C CA . GLN A 1 79 ? -9.051 -1.899 -9.202 1.00 91.50 79 GLN A CA 1
ATOM 631 C C . GLN A 1 79 ? -10.512 -2.169 -8.852 1.00 91.50 79 GLN A C 1
ATOM 633 O O . GLN A 1 79 ? -10.830 -3.172 -8.216 1.00 91.50 79 GLN A O 1
ATOM 638 N N . GLU A 1 80 ? -11.388 -1.225 -9.202 1.00 88.25 80 GLU A N 1
ATOM 639 C CA . GLU A 1 80 ? -12.804 -1.256 -8.817 1.00 88.25 80 GLU A CA 1
ATOM 640 C C . GLU A 1 80 ? -12.968 -1.376 -7.279 1.00 88.25 80 GLU A C 1
ATOM 642 O O . GLU A 1 80 ? -12.502 -0.519 -6.517 1.00 88.25 80 GLU A O 1
ATOM 647 N N . GLU A 1 81 ? -13.595 -2.459 -6.815 1.00 90.75 81 GLU A N 1
ATOM 648 C CA . GLU A 1 81 ? -13.841 -2.769 -5.400 1.00 90.75 81 GLU A CA 1
ATOM 649 C C . GLU A 1 81 ? -12.696 -3.551 -4.730 1.00 90.75 81 GLU A C 1
ATOM 651 O O . GLU A 1 81 ? -12.769 -3.896 -3.545 1.00 90.75 81 GLU A O 1
ATOM 656 N N . ARG A 1 82 ? -11.628 -3.854 -5.475 1.00 95.19 82 ARG A N 1
ATOM 657 C CA . ARG A 1 82 ? -10.453 -4.584 -4.994 1.00 95.19 82 ARG A CA 1
ATOM 658 C C . ARG A 1 82 ? -9.272 -3.643 -4.793 1.00 95.19 82 ARG A C 1
ATOM 660 O O . ARG A 1 82 ? -9.064 -2.680 -5.531 1.00 95.19 82 ARG A O 1
ATOM 667 N N . LEU A 1 83 ? -8.479 -3.958 -3.781 1.00 96.75 83 LEU A N 1
ATOM 668 C CA . LEU A 1 83 ? -7.189 -3.349 -3.514 1.00 96.75 83 LEU A CA 1
ATOM 669 C C . LEU A 1 83 ? -6.112 -4.373 -3.839 1.00 96.75 83 LEU A C 1
ATOM 671 O O . LEU A 1 83 ? -6.206 -5.528 -3.424 1.00 96.75 83 LEU A O 1
ATOM 675 N N . VAL A 1 84 ? -5.084 -3.922 -4.545 1.00 97.38 84 VAL A N 1
ATOM 676 C CA . VAL A 1 84 ? -3.850 -4.667 -4.757 1.00 97.38 84 VAL A CA 1
ATOM 677 C C . VAL A 1 84 ? -2.760 -3.953 -3.978 1.00 97.38 84 VAL A C 1
ATOM 679 O O . VAL A 1 84 ? -2.405 -2.814 -4.285 1.00 97.38 84 VAL A O 1
ATOM 682 N N . ILE A 1 85 ? -2.263 -4.604 -2.935 1.00 96.81 85 ILE A N 1
ATOM 683 C CA . ILE A 1 85 ? -1.234 -4.082 -2.041 1.00 96.81 85 ILE A CA 1
ATOM 684 C C . ILE A 1 85 ? 0.055 -4.823 -2.354 1.00 96.81 85 ILE A C 1
ATOM 686 O O . ILE A 1 85 ? 0.083 -6.049 -2.395 1.00 96.81 85 ILE A O 1
ATOM 690 N N . THR A 1 86 ? 1.128 -4.078 -2.571 1.00 97.62 86 THR A N 1
ATOM 691 C CA . THR A 1 86 ? 2.457 -4.640 -2.818 1.00 97.62 86 THR A CA 1
ATOM 692 C C . THR A 1 86 ? 3.403 -4.207 -1.720 1.00 97.62 86 THR A C 1
ATOM 694 O O . THR A 1 86 ? 3.402 -3.031 -1.364 1.00 97.62 86 THR A O 1
ATOM 697 N N . LEU A 1 87 ? 4.206 -5.128 -1.197 1.00 95.50 87 LEU A N 1
ATOM 698 C CA . LEU A 1 87 ? 5.173 -4.867 -0.138 1.00 95.50 87 LEU A CA 1
ATOM 699 C C . LEU A 1 87 ? 6.555 -5.355 -0.556 1.00 95.50 87 LEU A C 1
ATOM 701 O O . LEU A 1 87 ? 6.694 -6.465 -1.065 1.00 95.50 87 LEU A O 1
ATOM 705 N N . SER A 1 88 ? 7.574 -4.552 -0.281 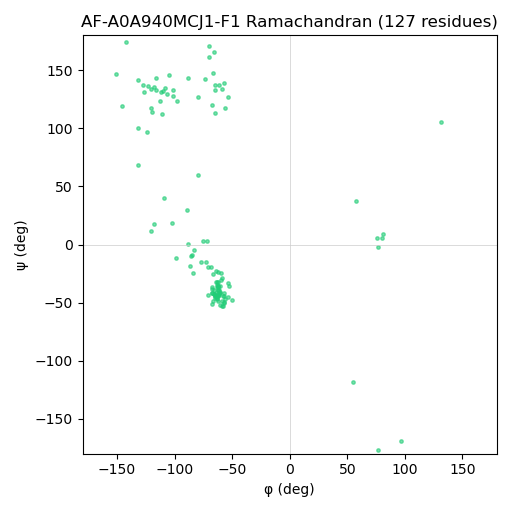1.00 94.38 88 SER A N 1
ATOM 706 C CA . SER A 1 88 ? 8.972 -4.970 -0.332 1.00 94.38 88 SER A CA 1
ATOM 707 C C . SER A 1 88 ? 9.678 -4.535 0.942 1.00 94.38 88 SER A C 1
ATOM 709 O O . SER A 1 88 ? 9.411 -3.462 1.493 1.00 94.38 88 SER A O 1
ATOM 711 N N . PHE A 1 89 ? 10.564 -5.394 1.431 1.00 92.19 89 PHE A N 1
ATOM 712 C CA . PHE A 1 89 ? 11.419 -5.093 2.567 1.00 92.19 89 PHE A CA 1
ATOM 713 C C . PHE A 1 89 ? 12.816 -4.738 2.072 1.00 92.19 89 PHE A C 1
ATOM 715 O O . PHE A 1 89 ? 13.389 -5.438 1.240 1.00 92.19 89 PHE A O 1
ATOM 722 N N . TRP A 1 90 ? 13.376 -3.657 2.599 1.00 85.31 90 TRP A N 1
ATOM 723 C CA . TRP A 1 90 ? 14.687 -3.163 2.217 1.00 85.31 90 TRP A CA 1
ATOM 724 C C . TRP A 1 90 ? 15.493 -2.868 3.482 1.00 85.31 90 TRP A C 1
ATOM 726 O O . TRP A 1 90 ? 15.332 -1.853 4.144 1.00 85.31 90 TRP A O 1
ATOM 736 N N . ARG A 1 91 ? 16.388 -3.788 3.843 1.00 88.56 91 ARG A N 1
ATOM 737 C CA . ARG A 1 91 ? 17.395 -3.557 4.884 1.00 88.56 91 ARG A CA 1
ATOM 738 C C . ARG A 1 91 ? 18.667 -4.285 4.511 1.00 88.56 91 ARG A C 1
ATOM 740 O O . ARG A 1 91 ? 18.668 -5.507 4.404 1.00 88.56 91 ARG A O 1
ATOM 747 N N . ARG A 1 92 ? 19.761 -3.538 4.340 1.00 87.50 92 ARG A N 1
ATOM 748 C CA . ARG A 1 92 ? 21.033 -4.065 3.817 1.00 87.50 92 ARG A CA 1
ATOM 749 C C . ARG A 1 92 ? 21.501 -5.330 4.538 1.00 87.50 92 ARG A C 1
ATOM 751 O O . ARG A 1 92 ? 21.855 -6.300 3.886 1.00 87.50 92 ARG A O 1
ATOM 758 N N . GLU A 1 93 ? 21.478 -5.321 5.866 1.00 89.88 93 GLU A N 1
ATOM 759 C CA . GLU A 1 93 ? 21.879 -6.467 6.690 1.00 89.88 93 GLU A CA 1
ATOM 760 C C . GLU A 1 93 ? 21.022 -7.716 6.426 1.00 89.88 93 GLU A C 1
ATOM 762 O O . GLU A 1 93 ? 21.558 -8.809 6.277 1.00 89.88 93 GLU A O 1
ATOM 767 N N . HIS A 1 94 ? 19.702 -7.551 6.286 1.00 88.88 94 HIS A N 1
ATOM 768 C CA . HIS A 1 94 ? 18.800 -8.654 5.943 1.00 88.88 94 HIS A CA 1
ATOM 769 C C . HIS A 1 94 ? 19.087 -9.188 4.542 1.00 88.88 94 HIS A C 1
ATOM 771 O O . HIS A 1 94 ? 19.208 -10.391 4.369 1.00 88.88 94 HIS A O 1
ATOM 777 N N . MET A 1 95 ? 19.287 -8.303 3.561 1.00 90.69 95 MET A N 1
ATOM 778 C CA . MET A 1 95 ? 19.597 -8.691 2.177 1.00 90.69 95 MET A CA 1
ATOM 779 C C . MET A 1 95 ? 20.917 -9.467 2.057 1.00 90.69 95 MET A C 1
ATOM 781 O O . MET A 1 95 ? 21.040 -10.334 1.200 1.00 90.69 95 MET A O 1
ATOM 785 N N . LEU A 1 96 ? 21.906 -9.179 2.912 1.00 91.06 96 LEU A N 1
ATOM 786 C CA . LEU A 1 96 ? 23.166 -9.929 2.944 1.00 91.06 96 LEU A CA 1
ATOM 787 C C . LEU A 1 96 ? 22.966 -11.370 3.436 1.00 91.06 96 LEU A C 1
ATOM 789 O O . LEU A 1 96 ? 23.595 -12.285 2.911 1.00 91.06 96 LEU A O 1
ATOM 793 N N . ASN A 1 97 ? 22.083 -11.568 4.416 1.00 93.62 97 ASN A N 1
ATOM 794 C CA . ASN A 1 97 ? 21.780 -12.885 4.981 1.00 93.62 97 ASN A CA 1
ATOM 795 C C . ASN A 1 97 ? 20.726 -13.654 4.161 1.00 93.62 97 ASN A C 1
ATOM 797 O O . ASN A 1 97 ? 20.698 -14.883 4.181 1.00 93.62 97 ASN A O 1
ATOM 801 N N . HIS A 1 98 ? 19.883 -12.929 3.422 1.00 91.25 98 HIS A N 1
ATOM 802 C CA . HIS A 1 98 ? 18.765 -13.442 2.634 1.00 91.25 98 HIS A CA 1
ATOM 803 C C . HIS A 1 98 ? 18.786 -12.838 1.220 1.00 91.25 98 HIS A C 1
ATOM 805 O O . HIS A 1 98 ? 17.906 -12.055 0.861 1.00 91.25 98 HIS A O 1
ATOM 811 N N . PRO A 1 99 ? 19.775 -13.190 0.378 1.00 88.31 99 PRO A N 1
ATOM 812 C CA . PRO A 1 99 ? 19.917 -12.595 -0.952 1.00 88.31 99 PRO A CA 1
ATOM 813 C C . PRO A 1 99 ? 18.719 -12.868 -1.873 1.00 88.31 99 PRO A C 1
ATOM 815 O O . PRO A 1 99 ? 18.477 -12.095 -2.793 1.00 88.31 99 PRO A O 1
ATOM 818 N N . GLY A 1 100 ? 17.950 -13.934 -1.619 1.00 87.88 100 GLY A N 1
ATOM 819 C CA . GLY A 1 100 ? 16.714 -14.236 -2.350 1.00 87.88 100 GLY A CA 1
ATOM 820 C C . GLY A 1 100 ? 15.573 -13.245 -2.098 1.00 87.88 100 GLY A C 1
ATOM 821 O O . GLY A 1 100 ? 14.671 -13.151 -2.924 1.00 87.88 100 GLY A O 1
ATOM 822 N N . ASP A 1 101 ? 15.633 -12.476 -1.008 1.00 88.69 101 ASP A N 1
ATOM 823 C CA . ASP A 1 101 ? 14.622 -11.464 -0.679 1.00 88.69 101 ASP A CA 1
ATOM 824 C C . ASP A 1 101 ? 14.912 -10.122 -1.378 1.00 88.69 101 ASP A C 1
ATOM 826 O O . ASP A 1 101 ? 14.080 -9.213 -1.369 1.00 88.69 101 ASP A O 1
ATOM 830 N N . ALA A 1 102 ? 16.086 -9.977 -2.007 1.00 86.62 102 ALA A N 1
ATOM 831 C CA . ALA A 1 102 ? 16.467 -8.762 -2.711 1.00 86.62 102 ALA A CA 1
ATOM 832 C C . ALA A 1 102 ? 15.566 -8.512 -3.924 1.00 86.62 102 ALA A C 1
ATOM 834 O O . ALA A 1 102 ? 15.585 -9.250 -4.907 1.00 86.62 102 ALA A O 1
ATOM 835 N N . GLY A 1 103 ? 14.778 -7.437 -3.851 1.00 85.56 103 GLY A N 1
ATOM 836 C CA . GLY A 1 103 ? 13.813 -7.075 -4.890 1.00 85.56 103 GLY A CA 1
ATOM 837 C C . GLY A 1 103 ? 12.546 -7.935 -4.901 1.00 85.56 103 GLY A C 1
ATOM 838 O O . GLY A 1 103 ? 11.713 -7.750 -5.792 1.00 85.56 103 GLY A O 1
ATOM 839 N N . ALA A 1 104 ? 12.381 -8.836 -3.925 1.00 92.50 104 ALA A N 1
ATOM 840 C CA . ALA A 1 104 ? 11.164 -9.613 -3.765 1.00 92.50 104 ALA A CA 1
ATOM 841 C C . ALA A 1 104 ? 9.990 -8.687 -3.422 1.00 92.50 104 ALA A C 1
ATOM 843 O O . ALA A 1 104 ? 10.086 -7.821 -2.545 1.00 92.50 104 ALA A O 1
ATOM 844 N N . VAL A 1 105 ? 8.871 -8.881 -4.120 1.00 96.25 105 VAL A N 1
ATOM 845 C CA . VAL A 1 105 ? 7.639 -8.131 -3.890 1.00 96.25 105 VAL A CA 1
ATOM 846 C C . VAL A 1 105 ? 6.535 -9.105 -3.517 1.00 96.25 105 VAL A C 1
ATOM 848 O O . VAL A 1 105 ? 6.128 -9.949 -4.310 1.00 96.25 105 VAL A O 1
ATOM 851 N N . LEU A 1 106 ? 6.007 -8.958 -2.308 1.00 95.69 106 LEU A N 1
ATOM 852 C CA . LEU A 1 106 ? 4.780 -9.632 -1.915 1.00 95.69 106 LEU A CA 1
ATOM 853 C C . LEU A 1 106 ? 3.594 -8.852 -2.478 1.00 95.69 106 LEU A C 1
ATOM 855 O O . LEU A 1 106 ? 3.475 -7.656 -2.221 1.00 95.69 106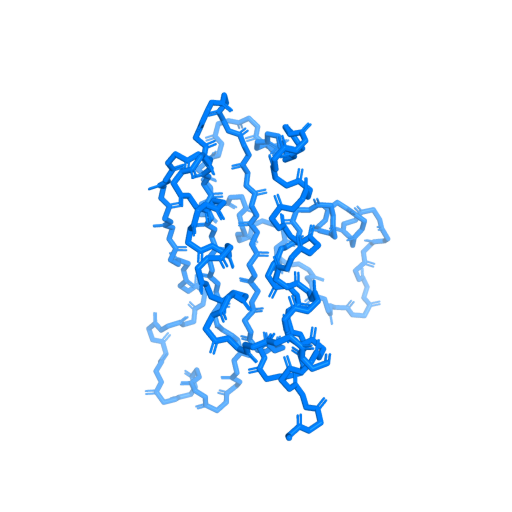 LEU A O 1
ATOM 859 N N . THR A 1 107 ? 2.702 -9.525 -3.200 1.00 97.12 107 THR A N 1
ATOM 860 C CA . THR A 1 107 ? 1.448 -8.939 -3.692 1.00 97.12 107 THR A CA 1
ATOM 861 C C . THR A 1 107 ? 0.265 -9.585 -2.983 1.00 97.12 107 THR A C 1
ATOM 863 O O . THR A 1 107 ? 0.182 -10.808 -2.899 1.00 97.12 107 THR A O 1
ATOM 866 N N . VAL A 1 108 ? -0.652 -8.763 -2.480 1.00 96.44 108 VAL A N 1
ATOM 867 C CA . VAL A 1 108 ? -1.879 -9.188 -1.804 1.00 96.44 108 VAL A CA 1
ATOM 868 C C . VAL A 1 108 ? -3.067 -8.508 -2.466 1.00 96.44 108 VAL A C 1
ATOM 870 O O . VAL A 1 108 ? -3.077 -7.290 -2.635 1.00 96.44 108 VAL A O 1
ATOM 873 N N . GLU A 1 109 ? -4.085 -9.292 -2.800 1.00 96.69 109 GLU A N 1
ATOM 874 C CA . GLU A 1 109 ? -5.354 -8.793 -3.320 1.00 96.69 109 GLU A CA 1
ATOM 875 C C . GLU A 1 109 ? -6.458 -8.992 -2.286 1.00 96.69 109 GLU A C 1
ATOM 877 O O . GLU A 1 109 ? -6.611 -10.074 -1.720 1.00 96.69 109 GLU A O 1
ATOM 882 N N . THR A 1 110 ? -7.247 -7.953 -2.033 1.00 96.75 110 THR A N 1
ATOM 883 C CA . THR A 1 110 ? -8.303 -7.993 -1.013 1.00 96.75 110 THR A CA 1
ATOM 884 C C . THR A 1 110 ? -9.450 -7.047 -1.380 1.00 96.75 110 THR A C 1
ATOM 886 O O . THR A 1 110 ? -9.215 -6.022 -2.026 1.00 96.75 110 THR A O 1
ATOM 889 N N . PRO A 1 111 ? -10.717 -7.356 -1.045 1.00 96.94 111 PRO A N 1
ATOM 890 C CA . PRO A 1 111 ? -11.794 -6.376 -1.133 1.00 96.94 111 PRO A CA 1
ATOM 891 C C . PRO A 1 111 ? -11.482 -5.137 -0.294 1.00 96.94 111 PRO A C 1
ATOM 893 O O . PRO A 1 111 ? -11.060 -5.246 0.857 1.00 96.94 111 PRO A O 1
ATOM 896 N N . ALA A 1 112 ? -11.785 -3.950 -0.818 1.00 95.25 112 ALA A N 1
ATOM 897 C CA . ALA A 1 112 ? -11.550 -2.708 -0.085 1.00 95.25 112 ALA A CA 1
ATOM 898 C C . ALA A 1 112 ? -12.270 -2.682 1.269 1.00 95.25 112 ALA A C 1
ATOM 900 O O . ALA A 1 112 ? -11.690 -2.291 2.279 1.00 95.25 112 ALA A O 1
ATOM 901 N N . LYS A 1 113 ? -13.517 -3.163 1.301 1.00 96.00 113 LYS A N 1
ATOM 902 C CA . LYS A 1 113 ? -14.323 -3.248 2.523 1.00 96.00 113 LYS A CA 1
ATOM 903 C C . LYS A 1 113 ? -13.702 -4.167 3.579 1.00 96.00 113 LYS A C 1
ATOM 905 O O . LYS A 1 113 ? -13.765 -3.856 4.763 1.00 96.00 113 LYS A O 1
ATOM 910 N N . GLU A 1 114 ? -13.124 -5.287 3.153 1.00 97.31 114 GLU A N 1
ATOM 911 C CA . GLU A 1 114 ? -12.484 -6.245 4.057 1.00 97.31 114 GLU A CA 1
ATOM 912 C C . GLU A 1 114 ? -11.239 -5.626 4.692 1.00 97.31 114 GLU A C 1
ATOM 914 O O . GLU A 1 114 ? -11.107 -5.620 5.914 1.00 97.31 114 GLU A O 1
ATOM 919 N N . PHE A 1 115 ? -10.378 -5.015 3.876 1.00 96.06 115 PHE A N 1
ATOM 920 C CA . PHE A 1 115 ? -9.164 -4.380 4.375 1.00 96.06 115 PHE A CA 1
ATOM 921 C C . PHE A 1 115 ? -9.456 -3.194 5.300 1.00 96.06 115 PHE A C 1
ATOM 923 O O . PHE A 1 115 ? -8.843 -3.089 6.359 1.00 96.06 115 PHE A O 1
ATOM 930 N N . VAL A 1 116 ? -10.441 -2.349 4.969 1.00 96.38 116 VAL A N 1
ATOM 931 C CA . VAL A 1 116 ? -10.901 -1.271 5.866 1.00 96.38 116 VAL A CA 1
ATOM 932 C C . VAL A 1 116 ? -11.350 -1.836 7.217 1.00 96.38 116 VAL A C 1
ATOM 934 O O . VAL A 1 116 ? -10.932 -1.321 8.251 1.00 96.38 116 VAL A O 1
ATOM 937 N N . GLY A 1 117 ? -12.120 -2.930 7.227 1.00 97.12 117 GLY A N 1
ATOM 938 C CA . GLY A 1 117 ? -12.537 -3.588 8.469 1.00 97.12 117 GLY A CA 1
ATOM 939 C C . GLY A 1 117 ? -11.364 -4.126 9.299 1.00 97.12 117 GLY A C 1
ATOM 940 O O . GLY A 1 117 ? -11.377 -4.020 10.525 1.00 97.12 117 GLY A O 1
ATOM 941 N N . ILE A 1 118 ? -10.314 -4.645 8.650 1.00 96.56 118 ILE A N 1
ATOM 942 C CA . ILE A 1 118 ? -9.077 -5.064 9.330 1.00 96.56 118 ILE A CA 1
ATOM 943 C C . ILE A 1 118 ? -8.388 -3.860 9.988 1.00 96.56 118 ILE A C 1
ATOM 945 O O . ILE A 1 118 ? -8.011 -3.943 11.157 1.00 96.56 118 ILE A O 1
ATOM 949 N N . LEU A 1 119 ? -8.252 -2.736 9.277 1.00 95.56 119 LEU A N 1
ATOM 950 C CA . LEU A 1 119 ? -7.628 -1.518 9.810 1.00 95.56 119 LEU A CA 1
ATOM 951 C C . LEU A 1 119 ? -8.406 -0.951 11.007 1.00 95.56 119 LEU A C 1
ATOM 953 O O . LEU A 1 119 ? -7.813 -0.608 12.030 1.00 95.56 119 LEU A O 1
ATOM 957 N N . GLU A 1 120 ? -9.734 -0.910 10.918 1.00 96.06 120 GLU A N 1
ATOM 958 C CA . GLU A 1 120 ? -10.608 -0.507 12.025 1.00 96.06 120 GLU A CA 1
ATOM 959 C C . GLU A 1 120 ? -10.458 -1.440 13.236 1.00 96.06 120 GLU A C 1
ATOM 961 O O . GLU A 1 120 ? -10.367 -0.971 14.373 1.00 96.06 120 GLU A O 1
ATOM 966 N N . GLY A 1 121 ? -10.368 -2.754 13.004 1.00 96.25 121 GLY A N 1
ATOM 967 C CA . GLY A 1 121 ? -10.114 -3.749 14.047 1.00 96.25 121 GLY A CA 1
ATOM 968 C C . GLY A 1 121 ? -8.762 -3.554 14.742 1.00 96.25 121 GLY A C 1
ATOM 969 O O . GLY A 1 121 ? -8.693 -3.574 15.974 1.00 96.25 121 GLY A O 1
ATOM 970 N N . ILE A 1 122 ? -7.699 -3.286 13.972 1.00 93.81 122 ILE A N 1
ATOM 971 C CA . ILE A 1 122 ? -6.375 -2.929 14.507 1.00 93.81 122 ILE A CA 1
ATOM 972 C C . ILE A 1 122 ? -6.496 -1.680 15.388 1.00 93.81 122 ILE A C 1
ATOM 974 O O . ILE A 1 122 ? -6.105 -1.712 16.556 1.00 93.81 122 ILE A O 1
ATOM 978 N N . ALA A 1 123 ? -7.091 -0.601 14.876 1.00 92.81 123 ALA A N 1
ATOM 979 C CA . ALA A 1 123 ? -7.249 0.646 15.619 1.00 92.81 123 ALA A CA 1
ATOM 980 C C . ALA A 1 123 ? -8.087 0.490 16.902 1.00 92.81 123 ALA A C 1
ATOM 982 O O . ALA A 1 123 ? -7.790 1.134 17.912 1.00 92.81 123 ALA A O 1
ATOM 983 N N . ALA A 1 124 ? -9.113 -0.366 16.886 1.00 93.62 124 ALA A N 1
ATOM 984 C CA . ALA A 1 124 ? -9.935 -0.668 18.055 1.00 93.62 124 ALA A CA 1
ATOM 985 C C . ALA A 1 124 ? -9.144 -1.419 19.138 1.00 93.62 124 ALA A C 1
ATOM 987 O O . ALA A 1 124 ? -9.240 -1.077 20.317 1.00 93.62 124 ALA A O 1
ATOM 988 N N . SER A 1 125 ? -8.311 -2.390 18.745 1.00 92.31 125 SER A N 1
ATOM 989 C CA . SER A 1 125 ? -7.482 -3.170 19.680 1.00 92.31 125 SER A CA 1
ATOM 990 C C . SER A 1 125 ? -6.429 -2.338 20.425 1.00 92.31 125 SER A C 1
ATOM 992 O O . SER A 1 125 ? -6.005 -2.707 21.518 1.00 92.31 125 SER A O 1
ATOM 994 N N . LEU A 1 126 ? -6.042 -1.188 19.865 1.00 88.75 126 LEU A N 1
ATOM 995 C CA . LEU A 1 126 ? -5.071 -0.263 20.454 1.00 88.75 126 LEU A CA 1
ATOM 996 C C . LEU A 1 126 ? -5.688 0.689 21.499 1.00 88.75 126 LEU A C 1
ATOM 998 O O . LEU A 1 126 ? -4.958 1.447 22.138 1.00 88.75 126 LEU A O 1
ATOM 1002 N N . GLY A 1 127 ? -7.012 0.650 21.698 1.00 79.69 127 GLY A N 1
ATOM 1003 C CA . GLY A 1 127 ? -7.735 1.490 22.659 1.00 79.69 127 GLY A CA 1
ATOM 1004 C C . GLY A 1 127 ? -7.931 2.941 22.201 1.00 79.69 127 GLY A C 1
ATOM 1005 O O . GLY A 1 127 ? -7.579 3.318 21.089 1.00 79.69 127 GLY A O 1
ATOM 1006 N N . SER A 1 128 ? -8.527 3.773 23.056 1.00 68.06 128 SER A N 1
ATOM 1007 C CA . SER A 1 128 ? -8.946 5.153 22.747 1.00 68.06 128 SER A CA 1
ATOM 1008 C C . SER A 1 128 ? -8.091 6.221 23.445 1.00 68.06 128 SER A C 1
ATOM 1010 O O . SER A 1 128 ? -8.649 7.183 23.967 1.00 68.06 128 SER A O 1
ATOM 1012 N N . SER A 1 129 ? -6.769 6.015 23.526 1.00 57.84 129 SER A N 1
ATOM 1013 C CA . SER A 1 129 ? -5.863 6.923 24.262 1.00 57.84 129 SER A CA 1
ATOM 1014 C C . SER A 1 129 ? -5.848 8.337 23.692 1.00 57.84 129 SER A C 1
ATOM 1016 O O . SER A 1 129 ? -5.620 8.451 22.464 1.00 57.84 129 SER A O 1
#